Protein AF-Q89MU9-F1 (afdb_monomer)

Mean predicted aligned error: 16.46 Å

pLDDT: mean 75.19, std 26.92, range [30.62, 98.62]

Nearest PDB structures (foldseek):
  4whn-assembly2_D  TM=8.272E-01  e=1.086E-07  Actinobacillus pleuropneumoniae

InterPro domains:
  IPR003996 RTX toxin-activating protein C, bacteria [PF02794] (71-169)

Sequence (172 aa):
MPARGGKRMTKTGAAMRVEEPALNAAGQASKGLGGASAGGPHANGAQAANQSDASAAGTQAAPPPKTVSQVLGEITWLMTQSPRHKAIPLGDLEWLVMLAILLQQFRIFYKGEQPVGVAFWALADEIVAKRIDAGDVRLSPAEWKSGTSRRIIDVVAPFGGEAEMRGQVSAG

Radius of gyration: 29.87 Å; Cα contacts (8 Å, |Δi|>4): 152; chains: 1; bounding box: 35×122×62 Å

Foldseek 3Di:
DDDDDDDDDDDDDDDDDDDDDDDDDDDDDDDDDDDDDDDDDDDDDDDDDDDDDDDPPPPPDDPDDDDPVRQLVLQLVLQCLAPVRVPDDPVVSCQQSVLQVVVVQKDFDDDVPRTQKMWGWAQADPVLQVCVVVVNLDDDSCRSDVHHDIGTSDMRGSPDPRVVVVVVSNPD

Secondary structure (DSSP, 8-state):
------------------PPPP--------------------------------------PPPPPPPHHHHHHHHHHHHHH-TTTTT--HHHHHHHHHHHHHTT-EEEEEETTEEEEEEEEEEE-HHHHHHHHTT-----TTGGGSSSEEEEEEEE-TTS-HHHHHHHHHT-

Solvent-accessible surface area (backbone atoms only — not comparable to full-atom values): 11588 Å² total; per-residue (Å²): 140,84,90,84,90,82,81,89,80,90,80,90,83,82,86,82,86,80,81,81,80,86,86,78,88,88,76,88,87,92,81,88,86,87,86,84,90,83,84,86,87,85,87,84,84,88,87,83,84,89,84,92,86,81,84,84,77,72,75,78,70,77,78,79,81,80,48,70,68,55,54,52,48,55,50,51,51,48,31,62,61,17,88,90,45,50,78,59,53,68,69,60,47,47,58,55,51,51,52,24,59,77,68,64,29,55,49,78,40,63,62,82,91,44,77,48,30,39,39,33,45,28,25,12,32,75,70,55,38,54,37,40,78,74,66,56,63,89,67,54,83,62,52,38,62,54,43,78,47,77,40,78,63,50,73,50,34,58,80,54,62,51,70,59,55,51,52,64,63,74,72,112

Organism: Bradyrhizobium diazoefficiens (strain JCM 10833 / BCRC 13528 / IAM 13628 / NBRC 14792 / USDA 110) (NCBI:txid224911)

Structure (mmCIF, N/CA/C/O backbone):
data_AF-Q89MU9-F1
#
_entry.id   AF-Q89MU9-F1
#
loop_
_atom_site.group_PDB
_atom_site.id
_atom_site.type_symbol
_atom_site.label_atom_id
_atom_site.label_alt_id
_atom_site.label_comp_id
_atom_site.label_asym_id
_atom_site.label_entity_id
_atom_site.label_seq_id
_atom_site.pdbx_PDB_ins_code
_atom_site.Cartn_x
_atom_site.Cartn_y
_atom_site.Cartn_z
_atom_site.occupancy
_atom_site.B_iso_or_equiv
_atom_site.auth_seq_id
_atom_site.auth_comp_id
_atom_site.auth_asym_id
_atom_site.auth_atom_id
_atom_site.pdbx_PDB_model_num
ATOM 1 N N . MET A 1 1 ? 2.514 -68.309 15.174 1.00 39.78 1 MET A N 1
ATOM 2 C CA . MET A 1 1 ? 3.620 -67.631 15.890 1.00 39.78 1 MET A CA 1
ATOM 3 C C . MET A 1 1 ? 3.060 -66.370 16.557 1.00 39.78 1 MET A C 1
ATOM 5 O O . MET A 1 1 ? 2.246 -65.723 15.909 1.00 39.78 1 MET A O 1
ATOM 9 N N . PRO A 1 2 ? 3.358 -66.090 17.842 1.00 50.69 2 PRO A N 1
ATOM 10 C CA . PRO A 1 2 ? 2.453 -65.364 18.745 1.00 50.69 2 PRO A CA 1
ATOM 11 C C . PRO A 1 2 ? 2.873 -63.920 19.113 1.00 50.69 2 PRO A C 1
ATOM 13 O O . PRO A 1 2 ? 4.021 -63.534 18.942 1.00 50.69 2 PRO A O 1
ATOM 16 N N . ALA A 1 3 ? 1.921 -63.224 19.754 1.00 42.44 3 ALA A N 1
ATOM 17 C CA . ALA A 1 3 ? 2.055 -62.263 20.866 1.00 42.44 3 ALA A CA 1
ATOM 18 C C . ALA A 1 3 ? 2.587 -60.825 20.653 1.00 42.44 3 ALA A C 1
ATOM 20 O O . ALA A 1 3 ? 3.756 -60.609 20.362 1.00 42.44 3 ALA A O 1
ATOM 21 N N . ARG A 1 4 ? 1.741 -59.848 21.035 1.00 45.38 4 ARG A N 1
ATOM 22 C CA . ARG A 1 4 ? 1.912 -58.797 22.085 1.00 45.38 4 ARG A CA 1
ATOM 23 C C . ARG A 1 4 ? 0.954 -57.643 21.741 1.00 45.38 4 ARG A C 1
ATOM 25 O O . ARG A 1 4 ? 0.960 -57.162 20.624 1.00 45.38 4 ARG A O 1
ATOM 32 N N . GLY A 1 5 ? 0.037 -57.189 22.592 1.00 38.97 5 GLY A N 1
ATOM 33 C CA . GLY A 1 5 ? 0.166 -56.962 24.028 1.00 38.97 5 GLY A CA 1
ATOM 34 C C . GLY A 1 5 ? 0.515 -55.490 24.260 1.00 38.97 5 GLY A C 1
ATOM 35 O O . GLY A 1 5 ? 1.690 -55.159 24.347 1.00 38.97 5 GLY A O 1
ATOM 36 N N . GLY A 1 6 ? -0.494 -54.619 24.348 1.00 42.50 6 GLY A N 1
ATOM 37 C CA . GLY A 1 6 ? -0.331 -53.191 24.639 1.00 42.50 6 GLY A CA 1
ATOM 38 C C . GLY A 1 6 ? -1.600 -52.616 25.264 1.00 42.50 6 GLY A C 1
ATOM 39 O O . GLY A 1 6 ? -2.609 -52.432 24.595 1.00 42.50 6 GLY A O 1
ATOM 40 N N . LYS A 1 7 ? -1.552 -52.424 26.582 1.00 48.53 7 LYS A N 1
ATOM 41 C CA . LYS A 1 7 ? -2.638 -52.018 27.483 1.00 48.53 7 LYS A CA 1
ATOM 42 C C . LYS A 1 7 ? -3.000 -50.534 27.316 1.00 48.53 7 LYS A C 1
ATOM 44 O O . LYS A 1 7 ? -2.138 -49.705 27.051 1.00 48.53 7 LYS A O 1
ATOM 49 N N . ARG A 1 8 ? -4.278 -50.227 27.569 1.00 42.94 8 ARG A N 1
ATOM 50 C CA . ARG A 1 8 ? -4.859 -48.887 27.770 1.00 42.94 8 ARG A CA 1
ATOM 51 C C . ARG A 1 8 ? -4.036 -48.027 28.738 1.00 42.94 8 ARG A C 1
ATOM 53 O O . ARG A 1 8 ? -3.662 -48.526 29.796 1.00 42.94 8 ARG A O 1
ATOM 60 N N . MET A 1 9 ? -3.958 -46.719 28.480 1.00 41.94 9 MET A N 1
ATOM 61 C CA . MET A 1 9 ? -3.972 -45.732 29.563 1.00 41.94 9 MET A CA 1
ATOM 62 C C . MET A 1 9 ? -4.616 -44.416 29.115 1.00 41.94 9 MET A C 1
ATOM 64 O O . MET A 1 9 ? -4.132 -43.713 28.235 1.00 41.94 9 MET A O 1
ATOM 68 N N . THR A 1 10 ? -5.753 -44.127 29.736 1.00 38.62 10 THR A N 1
ATOM 69 C CA . THR A 1 10 ? -6.446 -42.841 29.778 1.00 38.62 10 THR A CA 1
ATOM 70 C C . THR A 1 10 ? -5.625 -41.830 30.574 1.00 38.62 10 THR A C 1
ATOM 72 O O . THR A 1 10 ? -5.178 -42.157 31.675 1.00 38.62 10 THR A O 1
ATOM 75 N N . LYS A 1 11 ? -5.505 -40.587 30.098 1.00 41.50 11 LYS A N 1
ATOM 76 C CA . LYS A 1 11 ? -5.172 -39.453 30.968 1.00 41.50 11 LYS A CA 1
ATOM 77 C C . LYS A 1 11 ? -5.922 -38.190 30.546 1.00 41.50 11 LYS A C 1
ATOM 79 O O . LYS A 1 11 ? -5.572 -37.520 29.586 1.00 41.50 11 LYS A O 1
ATOM 84 N N . THR A 1 12 ? -6.996 -37.956 31.291 1.00 37.47 12 THR A N 1
ATOM 85 C CA . THR A 1 12 ? -7.495 -36.689 31.834 1.00 37.47 12 THR A CA 1
ATOM 86 C C . THR A 1 12 ? -6.674 -35.432 31.528 1.00 37.47 12 THR A C 1
ATOM 88 O O . THR A 1 12 ? -5.498 -35.354 31.875 1.00 37.47 12 THR A O 1
ATOM 91 N N . GLY A 1 13 ? -7.364 -34.408 31.027 1.00 36.09 13 GLY A N 1
ATOM 92 C CA . GLY A 1 13 ? -6.924 -33.014 31.027 1.00 36.09 13 GLY A CA 1
ATOM 93 C C . GLY A 1 13 ? -8.113 -32.095 30.755 1.00 36.09 13 GLY A C 1
ATOM 94 O O . GLY A 1 13 ? -8.359 -31.717 29.616 1.00 36.09 13 GLY A O 1
ATOM 95 N N . ALA A 1 14 ? -8.897 -31.816 31.795 1.00 36.94 14 ALA A N 1
ATOM 96 C CA . ALA A 1 14 ? -9.995 -30.861 31.764 1.00 36.94 14 ALA A CA 1
ATOM 97 C C . ALA A 1 14 ? -9.476 -29.417 31.897 1.00 36.94 14 ALA A C 1
ATOM 99 O O . ALA A 1 14 ? -8.585 -29.161 32.697 1.00 36.94 14 ALA A O 1
ATOM 100 N N . ALA A 1 15 ? -10.115 -28.528 31.129 1.00 38.09 15 ALA A N 1
ATOM 101 C CA . ALA A 1 15 ? -10.407 -27.112 31.373 1.00 38.09 15 ALA A CA 1
ATOM 102 C C . ALA A 1 15 ? -9.287 -26.152 31.825 1.00 38.09 15 ALA A C 1
ATOM 104 O O . ALA A 1 15 ? -8.855 -26.186 32.968 1.00 38.09 15 ALA A O 1
ATOM 105 N N . MET A 1 16 ? -9.032 -25.123 31.004 1.00 35.41 16 MET A N 1
ATOM 106 C CA . MET A 1 16 ? -9.120 -23.739 31.490 1.00 35.41 16 MET A CA 1
ATOM 107 C C . MET A 1 16 ? -9.400 -22.783 30.320 1.00 35.41 16 MET A C 1
ATOM 109 O O . MET A 1 16 ? -8.529 -22.473 29.512 1.00 35.41 16 MET A O 1
ATOM 113 N N . ARG A 1 17 ? -10.663 -22.360 30.207 1.00 40.97 17 ARG A N 1
ATOM 114 C CA . ARG A 1 17 ? -11.094 -21.213 29.403 1.00 40.97 17 ARG A CA 1
ATOM 115 C C . ARG A 1 17 ? -10.589 -19.971 30.137 1.00 40.97 17 ARG A C 1
ATOM 117 O O . ARG A 1 17 ? -11.057 -19.700 31.237 1.00 40.97 17 ARG A O 1
ATOM 124 N N . VAL A 1 18 ? -9.615 -19.273 29.563 1.00 39.44 18 VAL A N 1
ATOM 125 C CA . VAL A 1 18 ? -9.195 -17.953 30.042 1.00 39.44 18 VAL A CA 1
ATOM 126 C C . VAL A 1 18 ? -10.082 -16.938 29.333 1.00 39.44 18 VAL A C 1
ATOM 128 O O . VAL A 1 18 ? -9.968 -16.749 28.126 1.00 39.44 18 VAL A O 1
ATOM 131 N N . GLU A 1 19 ? -11.036 -16.373 30.070 1.00 38.75 19 GLU A N 1
ATOM 132 C CA . GLU A 1 19 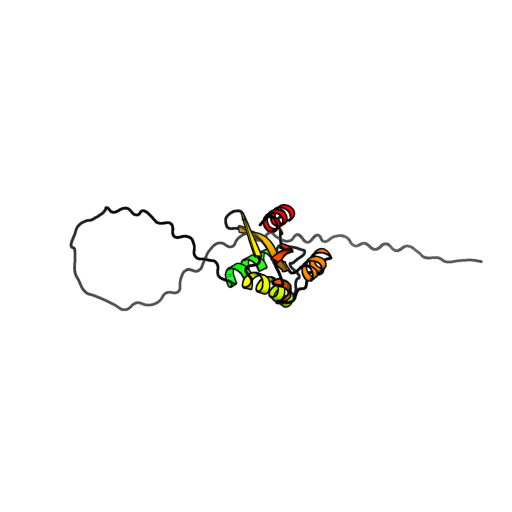? -11.737 -15.160 29.658 1.00 38.75 19 GLU A CA 1
ATOM 133 C C . GLU A 1 19 ? -10.776 -13.972 29.778 1.00 38.75 19 GLU A C 1
ATOM 135 O O . GLU A 1 19 ? -10.191 -13.743 30.837 1.00 38.75 19 GLU A O 1
ATOM 140 N N . GLU A 1 20 ? -10.606 -13.223 28.689 1.00 40.41 20 GLU A N 1
ATOM 141 C CA . GLU A 1 20 ? -9.929 -11.926 28.690 1.00 40.41 20 GLU A CA 1
ATOM 142 C C . GLU A 1 20 ? -10.931 -10.835 29.116 1.00 40.41 20 GLU A C 1
ATOM 144 O O . GLU A 1 20 ? -12.012 -10.740 28.525 1.00 40.41 20 GLU A O 1
ATOM 149 N N . PRO A 1 21 ? -10.619 -10.011 30.133 1.00 40.28 21 PRO A N 1
ATOM 150 C CA . PRO A 1 21 ? -11.518 -8.963 30.587 1.00 40.28 21 PRO A CA 1
ATOM 151 C C . PRO A 1 21 ? -11.514 -7.777 29.615 1.00 40.28 21 PRO A C 1
ATOM 153 O O . PRO A 1 21 ? -10.468 -7.255 29.230 1.00 40.28 21 PRO A O 1
ATOM 156 N N . ALA A 1 22 ? -12.717 -7.327 29.258 1.00 39.72 22 ALA A N 1
ATOM 157 C CA . ALA A 1 22 ? -12.955 -6.125 28.474 1.00 39.72 22 ALA A CA 1
ATOM 158 C C . ALA A 1 22 ? -12.342 -4.886 29.153 1.00 39.72 22 ALA A C 1
ATOM 160 O O . ALA A 1 22 ? -12.741 -4.507 30.255 1.00 39.72 22 ALA A O 1
ATOM 161 N N . LEU A 1 23 ? -11.407 -4.224 28.471 1.00 41.41 23 LEU A N 1
ATOM 162 C CA . LEU A 1 23 ? -10.876 -2.922 28.872 1.00 41.41 23 LEU A CA 1
ATOM 163 C C . LEU A 1 23 ? -11.702 -1.819 28.210 1.00 41.41 23 LEU A C 1
ATOM 165 O O . LEU A 1 23 ? -11.496 -1.451 27.056 1.00 41.41 23 LEU A O 1
ATOM 169 N N . ASN A 1 24 ? -12.665 -1.317 28.976 1.00 47.75 24 ASN A N 1
ATOM 170 C CA . ASN A 1 24 ? -13.346 -0.056 28.731 1.00 47.75 24 ASN A CA 1
ATOM 171 C C . ASN A 1 24 ? -12.681 1.036 29.594 1.00 47.75 24 ASN A C 1
ATOM 173 O O . ASN A 1 24 ? -12.198 0.738 30.684 1.00 47.75 24 ASN A O 1
ATOM 177 N N . ALA A 1 25 ? -12.754 2.285 29.129 1.00 38.78 25 ALA A N 1
ATOM 178 C CA . ALA A 1 25 ? -12.314 3.537 29.765 1.00 38.78 25 ALA A CA 1
ATOM 179 C C . ALA A 1 25 ? -10.868 4.016 29.507 1.00 38.78 25 ALA A C 1
ATOM 181 O O . ALA A 1 25 ? -9.905 3.589 30.135 1.00 38.78 25 ALA A O 1
ATOM 182 N N . ALA A 1 26 ? -10.767 5.068 28.690 1.00 38.78 26 ALA A N 1
ATOM 183 C CA . ALA A 1 26 ? -9.784 6.132 28.871 1.00 38.78 26 ALA A CA 1
ATOM 184 C C . ALA A 1 26 ? -10.513 7.481 28.764 1.00 38.78 26 ALA A C 1
ATOM 186 O O . ALA A 1 26 ? -10.610 8.092 27.702 1.00 38.78 26 ALA A O 1
ATOM 187 N N . GLY A 1 27 ? -11.097 7.904 29.887 1.00 36.41 27 GLY A N 1
ATOM 188 C CA . GLY A 1 27 ? -11.490 9.286 30.123 1.00 36.41 27 GLY A CA 1
ATOM 189 C C . GLY A 1 27 ? -10.320 10.062 30.730 1.00 36.41 27 GLY A C 1
ATOM 190 O O . GLY A 1 27 ? -9.673 9.572 31.644 1.00 36.41 27 GLY A O 1
ATOM 191 N N . GLN A 1 28 ? -10.087 11.256 30.182 1.00 37.03 28 GLN A N 1
ATOM 192 C CA . GLN A 1 28 ? -9.653 12.497 30.840 1.00 37.03 28 GLN A CA 1
ATOM 193 C C . GLN A 1 28 ? -8.588 12.415 31.954 1.00 37.03 28 GLN A C 1
ATOM 195 O O . GLN A 1 28 ? -8.881 11.974 33.059 1.00 37.03 28 GLN A O 1
ATOM 200 N N . ALA A 1 29 ? -7.425 13.039 31.723 1.00 34.03 29 ALA A N 1
ATOM 201 C CA . ALA A 1 29 ? -6.946 14.190 32.509 1.00 34.03 29 ALA A CA 1
ATOM 202 C C . ALA A 1 29 ? -5.468 14.510 32.220 1.00 34.03 29 ALA A C 1
ATOM 204 O O . ALA A 1 29 ? -4.592 13.670 32.393 1.00 34.03 29 ALA A O 1
ATOM 205 N N . SER A 1 30 ? -5.177 15.778 31.935 1.00 39.06 30 SER A N 1
ATOM 206 C CA . SER A 1 30 ? -3.972 16.430 32.457 1.00 39.06 30 SER A CA 1
ATOM 207 C C . SER A 1 30 ? -4.255 17.921 32.647 1.00 39.06 30 SER A C 1
ATOM 209 O O . SER A 1 30 ? -4.169 18.744 31.740 1.00 39.06 30 SER A O 1
ATOM 211 N N . LYS A 1 31 ? -4.660 18.261 33.874 1.00 32.66 31 LYS A N 1
ATOM 212 C CA . LYS A 1 31 ? -4.766 19.628 34.380 1.00 32.66 31 LYS A CA 1
ATOM 213 C C . LYS A 1 31 ? -3.738 19.780 35.498 1.00 32.66 31 LYS A C 1
ATOM 215 O O . LYS A 1 31 ? -3.803 19.044 36.475 1.00 32.66 31 LYS A O 1
ATOM 220 N N . GLY A 1 32 ? -2.872 20.782 35.368 1.00 31.27 32 GLY A N 1
ATOM 221 C CA . GLY A 1 32 ? -2.247 21.463 36.501 1.00 31.27 32 GLY A CA 1
ATOM 222 C C . GLY A 1 32 ? -0.791 21.110 36.794 1.00 31.27 32 GLY A C 1
ATOM 223 O O . GLY A 1 32 ? -0.504 20.104 37.428 1.00 31.27 32 GLY A O 1
ATOM 224 N N . LEU A 1 33 ? 0.099 22.048 36.472 1.00 38.78 33 LEU A N 1
ATOM 225 C CA . LEU A 1 33 ? 1.234 22.403 37.323 1.00 38.78 33 LEU A CA 1
ATOM 226 C C . LEU A 1 33 ? 1.211 23.929 37.466 1.00 38.78 33 LEU A C 1
ATOM 228 O O . LEU A 1 33 ? 1.207 24.648 36.469 1.00 38.78 33 LEU A O 1
ATOM 232 N N . GLY A 1 34 ? 1.079 24.399 38.704 1.00 31.70 34 GLY A N 1
ATOM 233 C CA . GLY A 1 34 ? 1.030 25.813 39.066 1.00 31.70 34 GLY A CA 1
ATOM 234 C C . GLY A 1 34 ? 2.288 26.279 39.801 1.00 31.70 34 GLY A C 1
ATOM 235 O O . GLY A 1 34 ? 3.103 25.467 40.232 1.00 31.70 34 GLY A O 1
ATOM 236 N N . GLY A 1 35 ? 2.370 27.601 39.977 1.00 31.36 35 GLY A N 1
ATOM 237 C CA . GLY A 1 35 ? 3.358 28.339 40.778 1.00 31.36 35 GLY A CA 1
ATOM 238 C C . GLY A 1 35 ? 4.114 29.364 39.918 1.00 31.36 35 GLY A C 1
ATOM 239 O O . GLY A 1 35 ? 4.598 29.007 38.857 1.00 31.36 35 GLY A O 1
ATOM 240 N N . ALA A 1 36 ? 4.267 30.643 40.261 1.00 33.97 36 ALA A N 1
ATOM 241 C CA . ALA A 1 36 ? 3.974 31.369 41.490 1.00 33.97 36 ALA A CA 1
ATOM 242 C C . ALA A 1 36 ? 3.837 32.881 41.199 1.00 33.97 36 ALA A C 1
ATOM 244 O O . ALA A 1 36 ? 4.289 33.382 40.171 1.00 33.97 36 ALA A O 1
ATOM 245 N N . SER A 1 37 ? 3.199 33.579 42.136 1.00 34.09 37 SER A N 1
ATOM 246 C CA . SER A 1 37 ? 2.865 35.005 42.140 1.00 34.09 37 SER A CA 1
ATOM 247 C C . SER A 1 37 ? 4.062 35.951 42.331 1.00 34.09 37 SER A C 1
ATOM 249 O O . SER A 1 37 ? 4.971 35.652 43.102 1.00 34.09 37 SER A O 1
ATOM 251 N N . ALA A 1 38 ? 3.967 37.158 41.762 1.00 34.72 38 ALA A N 1
ATOM 252 C CA . ALA A 1 38 ? 4.623 38.378 42.249 1.00 34.72 38 ALA A CA 1
ATOM 253 C C . ALA A 1 38 ? 3.709 39.599 41.989 1.00 34.72 38 ALA A C 1
ATOM 255 O O . ALA A 1 38 ? 2.980 39.625 41.000 1.00 34.72 38 ALA A O 1
ATOM 256 N N . GLY A 1 39 ? 3.683 40.541 42.940 1.00 30.64 39 GLY A N 1
ATOM 257 C CA . GLY A 1 39 ? 2.644 41.563 43.156 1.00 30.64 39 GLY A CA 1
ATOM 258 C C . GLY A 1 39 ? 2.594 42.765 42.195 1.00 30.64 39 GLY A C 1
ATOM 259 O O . GLY A 1 39 ? 3.527 43.011 41.440 1.00 30.64 39 GLY A O 1
ATOM 260 N N . GLY A 1 40 ? 1.458 43.486 42.258 1.00 30.62 40 GLY A N 1
ATOM 261 C CA . GLY A 1 40 ? 1.051 44.639 41.420 1.00 30.62 40 GLY A CA 1
ATOM 262 C C . GLY A 1 40 ? 1.625 45.996 41.862 1.00 30.62 40 GLY A C 1
ATOM 263 O O . GLY A 1 40 ? 2.772 46.014 42.300 1.00 30.62 40 GLY A O 1
ATOM 264 N N . PRO A 1 41 ? 0.870 47.125 41.853 1.00 47.72 41 PRO A N 1
ATOM 265 C CA . PRO A 1 41 ? -0.441 47.448 41.250 1.00 47.72 41 PRO A CA 1
ATOM 266 C C . PRO A 1 41 ? -0.332 48.602 40.217 1.00 47.72 41 PRO A C 1
ATOM 268 O O . PRO A 1 41 ? 0.744 49.147 40.078 1.00 47.72 41 PRO A O 1
ATOM 271 N N . HIS A 1 42 ? -1.409 49.004 39.521 1.00 38.59 42 HIS A N 1
ATOM 272 C CA . HIS A 1 42 ? -1.771 50.417 39.243 1.00 38.59 42 HIS A CA 1
ATOM 273 C C . HIS A 1 42 ? -3.143 50.514 38.532 1.00 38.59 42 HIS A C 1
ATOM 275 O O . HIS A 1 42 ? -3.526 49.645 37.755 1.00 38.59 42 HIS A O 1
ATOM 281 N N . ALA A 1 43 ? -3.874 51.576 38.891 1.00 35.53 43 ALA A N 1
ATOM 282 C CA . ALA A 1 43 ? -5.218 52.013 38.487 1.00 35.53 43 ALA A CA 1
ATOM 283 C C . ALA A 1 43 ? -5.421 52.103 36.950 1.00 35.53 43 ALA A C 1
ATOM 285 O O . ALA A 1 43 ? -4.449 52.192 36.214 1.00 35.53 43 ALA A O 1
ATOM 286 N N . ASN A 1 44 ? -6.625 52.129 36.365 1.00 36.56 44 ASN A N 1
ATOM 287 C CA . ASN A 1 44 ? -7.721 53.066 36.627 1.00 36.56 44 ASN A CA 1
ATOM 288 C C . ASN A 1 44 ? -9.014 52.623 35.898 1.00 36.56 44 ASN A C 1
ATOM 290 O O . ASN A 1 44 ? -8.960 51.842 34.950 1.00 36.56 44 ASN A O 1
ATOM 294 N N . GLY A 1 45 ? -10.167 53.119 36.352 1.00 33.62 45 GLY A N 1
ATOM 295 C CA . GLY A 1 45 ? -11.498 52.695 35.908 1.00 33.62 45 GLY A CA 1
ATOM 296 C C . GLY A 1 45 ? -11.995 53.236 34.557 1.00 33.62 45 GLY A C 1
ATOM 297 O O . GLY A 1 45 ? -11.586 54.292 34.094 1.00 33.62 45 GLY A O 1
ATOM 298 N N . ALA A 1 46 ? -12.936 52.464 34.003 1.00 35.19 46 ALA A N 1
ATOM 299 C CA . ALA A 1 46 ? -14.081 52.815 33.155 1.00 35.19 46 ALA A CA 1
ATOM 300 C C . ALA A 1 46 ? -13.915 53.858 32.030 1.00 35.19 46 ALA A C 1
ATOM 302 O O . ALA A 1 46 ? -13.982 55.059 32.266 1.00 35.19 46 ALA A O 1
ATOM 303 N N . GLN A 1 47 ? -13.970 53.375 30.782 1.00 34.81 47 GLN A N 1
ATOM 304 C CA . GLN A 1 47 ? -14.632 54.079 29.680 1.00 34.81 47 GLN A CA 1
ATOM 305 C C . GLN A 1 47 ? -15.429 53.092 28.819 1.00 34.81 47 GLN A C 1
ATOM 307 O O . GLN A 1 47 ? -15.019 51.959 28.578 1.00 34.81 47 GLN A O 1
ATOM 312 N N . ALA A 1 48 ? -16.626 53.537 28.454 1.00 33.00 48 ALA A N 1
ATOM 313 C CA . ALA A 1 48 ? -17.732 52.758 27.934 1.00 33.00 48 ALA A CA 1
ATOM 314 C C . ALA A 1 48 ? -17.794 52.719 26.397 1.00 33.00 48 ALA A C 1
ATOM 316 O O . ALA A 1 48 ? -17.230 53.571 25.717 1.00 33.00 48 ALA A O 1
ATOM 317 N N . ALA A 1 49 ? -18.647 51.802 25.931 1.00 33.56 49 ALA A N 1
ATOM 318 C CA . ALA A 1 49 ? -19.474 51.871 24.724 1.00 33.56 49 ALA A CA 1
ATOM 319 C C . ALA A 1 49 ? -18.904 51.369 23.377 1.00 33.56 49 ALA A C 1
ATOM 321 O O . ALA A 1 49 ? -18.166 52.045 22.674 1.00 33.56 49 ALA A O 1
ATOM 322 N N . ASN A 1 50 ? -19.496 50.232 22.990 1.00 36.75 50 ASN A N 1
ATOM 323 C CA . ASN A 1 50 ? -20.186 49.986 21.721 1.00 36.75 50 ASN A CA 1
ATOM 324 C C . ASN A 1 50 ? -19.354 49.632 20.476 1.00 36.75 50 ASN A C 1
ATOM 326 O O . ASN A 1 50 ? -18.688 50.479 19.886 1.00 36.75 50 ASN A O 1
ATOM 330 N N . GLN A 1 51 ? -19.522 48.385 20.020 1.00 37.94 51 GLN A N 1
ATOM 331 C CA . GLN A 1 51 ? -20.039 48.057 18.683 1.00 37.94 51 GLN A CA 1
ATOM 332 C C . GLN A 1 51 ? -20.145 46.533 18.533 1.00 37.94 51 GLN A C 1
ATOM 334 O O . GLN A 1 51 ? -19.163 45.835 18.293 1.00 37.94 51 GLN A O 1
ATOM 339 N N . SER A 1 52 ? -21.363 46.020 18.680 1.00 47.88 52 SER A N 1
ATOM 340 C CA . SER A 1 52 ? -21.800 44.785 18.035 1.00 47.88 52 SER A CA 1
ATOM 341 C C . SER A 1 52 ? -22.420 45.170 16.695 1.00 47.88 52 SER A C 1
ATOM 343 O O . SER A 1 52 ? -23.438 45.854 16.699 1.00 47.88 52 SER A O 1
ATOM 345 N N . ASP A 1 53 ? -21.751 44.818 15.595 1.00 42.28 53 ASP A N 1
ATOM 346 C CA . ASP A 1 53 ? -22.349 44.256 14.371 1.00 42.28 53 ASP A CA 1
ATOM 347 C C . ASP A 1 53 ? -21.346 44.302 13.211 1.00 42.28 53 ASP A C 1
ATOM 349 O O . ASP A 1 53 ? -21.138 45.334 12.580 1.00 42.28 53 ASP A O 1
ATOM 353 N N . ALA A 1 54 ? -20.744 43.149 12.907 1.00 38.34 54 ALA A N 1
ATOM 354 C CA . ALA A 1 54 ? -20.275 42.816 11.564 1.00 38.34 54 ALA A CA 1
ATOM 355 C C . ALA A 1 54 ? -20.044 41.299 11.457 1.00 38.34 54 ALA A C 1
ATOM 357 O O . ALA A 1 54 ? -19.035 40.769 11.911 1.00 38.34 54 ALA A O 1
ATOM 358 N N . SER A 1 55 ? -21.032 40.617 10.875 1.00 46.91 55 SER A N 1
ATOM 359 C CA . SER A 1 55 ? -20.953 39.358 10.127 1.00 46.91 55 SER A CA 1
ATOM 360 C C . SER A 1 55 ? -19.703 38.495 10.329 1.00 46.91 55 SER A C 1
ATOM 362 O O . SER A 1 55 ? -18.769 38.530 9.528 1.00 46.91 55 SER A O 1
ATOM 364 N N . ALA A 1 56 ? -19.751 37.592 11.310 1.00 43.84 56 ALA A N 1
ATOM 365 C CA . ALA A 1 56 ? -18.920 36.394 11.289 1.00 43.84 56 ALA A CA 1
ATOM 366 C C . ALA A 1 56 ? -19.497 35.402 10.262 1.00 43.84 56 ALA A C 1
ATOM 368 O O . ALA A 1 56 ? -20.054 34.362 10.609 1.00 43.84 56 ALA A O 1
ATOM 369 N N . ALA A 1 57 ? -19.372 35.731 8.975 1.00 44.31 57 ALA A N 1
ATOM 370 C CA . ALA A 1 57 ? -19.353 34.713 7.937 1.00 44.31 57 ALA A CA 1
ATOM 371 C C . ALA A 1 57 ? -18.053 33.933 8.147 1.00 44.31 57 ALA A C 1
ATOM 373 O O . ALA A 1 57 ? -16.994 34.293 7.636 1.00 44.31 57 ALA A O 1
ATOM 374 N N . GLY A 1 58 ? -18.116 32.924 9.015 1.00 46.50 58 GLY A N 1
ATOM 375 C CA . GLY A 1 58 ? -17.020 32.003 9.233 1.00 46.50 58 GLY A CA 1
ATOM 376 C C . GLY A 1 58 ? -16.759 31.272 7.928 1.00 46.50 58 GLY A C 1
ATOM 377 O O . GLY A 1 58 ? -17.430 30.289 7.625 1.00 46.50 58 GLY A O 1
ATOM 378 N N . THR A 1 59 ? -15.791 31.751 7.151 1.00 53.38 59 THR A N 1
ATOM 379 C CA . THR A 1 59 ? -15.102 30.925 6.168 1.00 53.38 59 THR A CA 1
ATOM 380 C C . THR A 1 59 ? -14.567 29.735 6.950 1.00 53.38 59 THR A C 1
ATOM 382 O O . THR A 1 59 ? -13.577 29.862 7.671 1.00 53.38 59 THR A O 1
ATOM 385 N N . GLN A 1 60 ? -15.270 28.603 6.889 1.00 56.66 60 GLN A N 1
ATOM 386 C CA . GLN A 1 60 ? -14.759 27.334 7.385 1.00 56.66 60 GLN A CA 1
ATOM 387 C C . GLN A 1 60 ? -13.491 27.053 6.588 1.00 56.66 60 GLN A C 1
ATOM 389 O O . GLN A 1 60 ? -13.535 26.619 5.439 1.00 56.66 60 GLN A O 1
ATOM 394 N N . ALA A 1 61 ? -12.355 27.410 7.183 1.00 64.56 61 ALA A N 1
ATOM 395 C CA . ALA A 1 61 ? -11.053 27.074 6.661 1.00 64.56 61 ALA A CA 1
ATOM 396 C C . ALA A 1 61 ? -11.006 25.551 6.539 1.00 64.56 61 ALA A C 1
ATOM 398 O O . ALA A 1 61 ? -11.309 24.839 7.502 1.00 64.56 61 ALA A O 1
ATOM 399 N N . ALA A 1 62 ? -10.676 25.059 5.345 1.00 70.88 62 ALA A N 1
ATOM 400 C CA . ALA A 1 62 ? -10.446 23.639 5.149 1.00 70.88 62 ALA A CA 1
ATOM 401 C C . ALA A 1 62 ? -9.411 23.164 6.187 1.00 70.88 62 ALA A C 1
ATOM 403 O O . ALA A 1 62 ? -8.431 23.881 6.429 1.00 70.88 62 ALA A O 1
ATOM 404 N N . PRO A 1 63 ? -9.623 22.003 6.830 1.00 71.56 63 PRO A N 1
ATOM 405 C CA . PRO A 1 63 ? -8.671 21.491 7.801 1.00 71.56 63 PRO A CA 1
ATOM 406 C C . PRO A 1 63 ? -7.281 21.355 7.157 1.00 71.56 63 PRO A C 1
ATOM 408 O O . PRO A 1 63 ? -7.182 21.068 5.958 1.00 71.56 63 PRO A O 1
ATOM 411 N N . PRO A 1 64 ? -6.202 21.586 7.925 1.00 79.12 64 PRO A N 1
ATOM 412 C CA . PRO A 1 64 ? -4.847 21.527 7.398 1.00 79.12 64 PRO A CA 1
ATOM 413 C C . PRO A 1 64 ? -4.544 20.138 6.810 1.00 79.12 64 PRO A C 1
ATOM 415 O O . PRO A 1 64 ? -5.062 19.131 7.307 1.00 79.12 64 PRO A O 1
ATOM 418 N N . PRO A 1 65 ? -3.699 20.055 5.765 1.00 87.25 65 PRO A N 1
ATOM 419 C CA . PRO A 1 65 ? -3.313 18.778 5.182 1.00 87.25 65 PRO A CA 1
ATOM 420 C C . PRO A 1 65 ? -2.605 17.905 6.222 1.00 87.25 65 PRO A C 1
ATOM 422 O O . PRO A 1 65 ? -1.838 18.395 7.056 1.00 87.25 65 PRO A O 1
ATOM 425 N N . LYS A 1 66 ? -2.852 16.594 6.161 1.00 92.25 66 LYS A N 1
ATOM 426 C CA . LYS A 1 66 ? -2.234 15.632 7.078 1.00 92.25 66 LYS A CA 1
ATOM 427 C C . LYS A 1 66 ? -0.723 15.599 6.882 1.00 92.25 66 LYS A C 1
ATOM 429 O O . LYS A 1 66 ? -0.226 15.608 5.757 1.00 92.25 66 LYS A O 1
ATOM 434 N N . THR A 1 67 ? 0.008 15.508 7.988 1.00 95.31 67 THR A N 1
ATOM 435 C CA . THR A 1 67 ? 1.459 15.295 7.950 1.00 95.31 67 THR A CA 1
ATOM 436 C C . THR A 1 67 ? 1.783 13.850 7.568 1.00 95.31 67 THR A C 1
ATOM 438 O O . THR A 1 67 ? 0.963 12.948 7.748 1.00 95.31 67 THR A O 1
ATOM 441 N N . VAL A 1 68 ? 3.013 13.603 7.107 1.00 94.75 68 VAL A N 1
ATOM 442 C CA . VAL A 1 68 ? 3.514 12.238 6.855 1.00 94.75 68 VAL A CA 1
ATOM 443 C C . VAL A 1 68 ? 3.386 11.365 8.106 1.00 94.75 68 VAL A C 1
ATOM 445 O O . VAL A 1 68 ? 2.919 10.235 8.010 1.00 94.75 68 VAL A O 1
ATOM 448 N N . SER A 1 69 ? 3.721 11.900 9.285 1.00 95.56 69 SER A N 1
ATOM 449 C CA . SER A 1 69 ? 3.607 11.177 10.557 1.00 95.56 69 SER A CA 1
ATOM 450 C C . SER A 1 69 ? 2.165 10.781 10.875 1.00 95.56 69 SER A C 1
ATOM 452 O O . SER A 1 69 ? 1.929 9.676 11.358 1.00 95.56 69 SER A O 1
ATOM 454 N N . GLN A 1 70 ? 1.195 11.652 10.577 1.00 96.69 70 GLN A N 1
ATOM 455 C CA . GLN A 1 70 ? -0.221 11.342 10.762 1.00 96.69 70 GLN A CA 1
ATOM 456 C C . GLN A 1 70 ? -0.678 10.234 9.807 1.00 96.69 70 GLN A C 1
ATOM 458 O O . GLN A 1 70 ? -1.294 9.267 10.246 1.00 96.69 70 GLN A O 1
ATOM 463 N N . VAL A 1 71 ? -0.336 10.337 8.521 1.00 97.44 71 VAL A N 1
ATOM 464 C CA . VAL A 1 71 ? -0.678 9.322 7.512 1.00 97.44 71 VAL A CA 1
ATOM 465 C C . VAL A 1 71 ? -0.057 7.966 7.862 1.00 97.44 71 VAL A C 1
ATOM 467 O O . VAL A 1 71 ? -0.754 6.953 7.869 1.00 97.44 71 VAL A O 1
ATOM 470 N N . LEU A 1 72 ? 1.232 7.943 8.211 1.00 97.38 72 LEU A N 1
ATOM 471 C CA . LEU A 1 72 ? 1.935 6.731 8.629 1.00 97.38 72 LEU A CA 1
ATOM 472 C C . LEU A 1 72 ? 1.299 6.113 9.881 1.00 97.38 72 LEU A C 1
ATOM 474 O O . LEU A 1 72 ? 1.126 4.897 9.937 1.00 97.38 72 LEU A O 1
ATOM 478 N N . GLY A 1 73 ? 0.926 6.936 10.865 1.00 97.00 73 GLY A N 1
ATOM 479 C CA . GLY A 1 73 ? 0.249 6.489 12.081 1.00 97.00 73 GLY A CA 1
ATOM 480 C C . GLY A 1 73 ? -1.111 5.847 11.799 1.00 97.00 73 GLY A C 1
ATOM 481 O O . GLY A 1 73 ? -1.386 4.761 12.304 1.00 97.00 73 GLY A O 1
ATOM 482 N N . GLU A 1 74 ? -1.933 6.465 10.948 1.00 98.19 74 GLU A N 1
ATOM 483 C CA . GLU A 1 74 ? -3.240 5.922 10.551 1.00 98.19 74 GLU A CA 1
ATOM 484 C C . GLU A 1 74 ? -3.109 4.583 9.810 1.00 98.19 74 GLU A C 1
ATOM 486 O O . GLU A 1 74 ? -3.828 3.629 10.113 1.00 98.19 74 GLU A O 1
ATOM 491 N N . ILE A 1 75 ? -2.154 4.481 8.881 1.00 98.19 75 ILE A N 1
ATOM 492 C CA . ILE A 1 75 ? -1.866 3.241 8.150 1.00 98.19 75 ILE A CA 1
ATOM 493 C C . ILE A 1 75 ? -1.366 2.154 9.099 1.00 98.19 75 ILE A C 1
ATOM 495 O O . ILE A 1 75 ? -1.876 1.035 9.080 1.00 98.19 75 ILE A O 1
ATOM 499 N N . THR A 1 76 ? -0.399 2.481 9.956 1.00 97.75 76 THR A N 1
ATOM 500 C CA . THR A 1 76 ? 0.161 1.533 10.926 1.00 97.75 76 THR A CA 1
ATOM 501 C C . THR A 1 76 ? -0.939 1.016 11.845 1.00 97.75 76 THR A C 1
ATOM 503 O O . THR A 1 76 ? -1.053 -0.191 12.049 1.00 97.75 76 THR A O 1
ATOM 506 N N . TRP A 1 77 ? -1.808 1.905 12.333 1.00 97.81 77 TRP A N 1
ATOM 507 C CA . TRP A 1 77 ? -2.965 1.520 13.129 1.00 97.81 77 TRP A CA 1
ATOM 508 C C . TRP A 1 77 ? -3.877 0.549 12.366 1.00 97.81 77 TRP A C 1
ATOM 510 O O . TRP A 1 77 ? -4.136 -0.537 12.882 1.00 97.81 77 TRP A O 1
ATOM 520 N N . LEU A 1 78 ? -4.274 0.846 11.121 1.00 98.44 78 LEU A N 1
ATOM 521 C CA . LEU A 1 78 ? -5.060 -0.079 10.286 1.00 98.44 78 LEU A CA 1
ATOM 522 C C . LEU A 1 78 ? -4.385 -1.452 10.128 1.00 98.44 78 LEU A C 1
ATOM 524 O O . LEU A 1 78 ? -5.051 -2.486 10.208 1.00 98.44 78 LEU A O 1
ATOM 528 N N . MET A 1 79 ? -3.064 -1.480 9.939 1.00 97.88 79 MET A N 1
ATOM 529 C CA . MET A 1 79 ? -2.299 -2.724 9.827 1.00 97.88 79 MET A CA 1
ATOM 530 C C . MET A 1 79 ? -2.329 -3.539 11.124 1.00 97.88 79 MET A C 1
ATOM 532 O O . MET A 1 79 ? -2.501 -4.755 11.051 1.00 97.88 79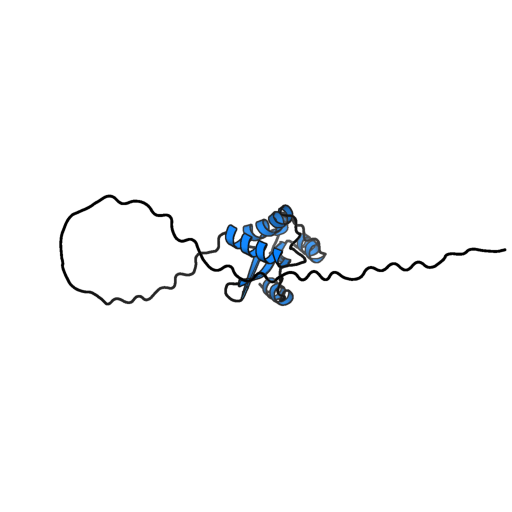 MET A O 1
ATOM 536 N N . THR A 1 80 ? -2.258 -2.899 12.301 1.00 97.31 80 THR A N 1
ATOM 537 C CA . THR A 1 80 ? -2.390 -3.604 13.595 1.00 97.31 80 THR A CA 1
ATOM 538 C C . THR A 1 80 ? -3.751 -4.278 13.779 1.00 97.31 80 THR A C 1
ATOM 540 O O . THR A 1 80 ? -3.838 -5.299 14.460 1.00 97.31 80 THR A O 1
ATOM 543 N N . GLN A 1 81 ? -4.803 -3.747 13.145 1.00 98.06 81 GLN A N 1
ATOM 544 C CA . GLN A 1 81 ? -6.151 -4.315 13.202 1.00 98.06 81 GLN A CA 1
ATOM 545 C C . GLN A 1 81 ? -6.351 -5.472 12.209 1.00 98.06 81 GLN A C 1
ATOM 547 O O . GLN A 1 81 ? -7.318 -6.221 12.324 1.00 98.06 81 GLN A O 1
ATOM 552 N N . SER A 1 82 ? -5.451 -5.654 11.235 1.00 97.12 82 SER A N 1
ATOM 553 C CA . SER A 1 82 ? -5.545 -6.728 10.242 1.00 97.12 82 SER A CA 1
ATOM 554 C C . SER A 1 82 ? -4.738 -7.957 10.675 1.00 97.12 82 SER A C 1
ATOM 556 O O . SER A 1 82 ? -3.510 -7.875 10.760 1.00 97.12 82 SER A O 1
ATOM 558 N N . PRO A 1 83 ? -5.356 -9.142 10.846 1.00 94.88 83 PRO A N 1
ATOM 559 C CA . PRO A 1 83 ? -4.626 -10.375 11.144 1.00 94.88 83 PRO A CA 1
ATOM 560 C C . PRO A 1 83 ? -3.527 -10.713 10.127 1.00 94.88 83 PRO A C 1
ATOM 562 O O . PRO A 1 83 ? -2.506 -11.275 10.513 1.00 94.88 83 PRO A O 1
ATOM 565 N N . ARG A 1 84 ? -3.720 -10.339 8.854 1.00 94.50 84 ARG A N 1
ATOM 566 C CA . ARG A 1 84 ? -2.754 -10.551 7.765 1.00 94.50 84 ARG A CA 1
ATOM 567 C C . ARG A 1 84 ? -1.541 -9.618 7.853 1.00 94.50 84 ARG A C 1
ATOM 569 O O . ARG A 1 84 ? -0.466 -9.998 7.406 1.00 94.50 84 ARG A O 1
ATOM 576 N N . HIS A 1 85 ? -1.702 -8.421 8.420 1.00 96.31 85 HIS A N 1
ATOM 577 C CA . HIS A 1 85 ? -0.676 -7.369 8.380 1.00 96.31 85 HIS A CA 1
ATOM 578 C C . HIS A 1 85 ? -0.037 -7.083 9.743 1.00 96.31 85 HIS A C 1
ATOM 580 O O . HIS A 1 85 ? 1.082 -6.586 9.788 1.00 96.31 85 HIS A O 1
ATOM 586 N N . LYS A 1 86 ? -0.687 -7.438 10.860 1.00 95.94 86 LYS A N 1
ATOM 587 C CA . LYS A 1 86 ? -0.233 -7.085 12.218 1.00 95.94 86 LYS A CA 1
ATOM 588 C C . LYS A 1 86 ? 1.145 -7.628 12.610 1.00 95.94 86 LYS A C 1
ATOM 590 O O . LYS A 1 86 ? 1.737 -7.129 13.558 1.00 95.94 86 LYS A O 1
ATOM 595 N N . ALA A 1 87 ? 1.621 -8.667 11.926 1.00 96.00 87 ALA A N 1
ATOM 596 C CA . ALA A 1 87 ? 2.903 -9.317 12.192 1.00 96.00 87 ALA A CA 1
ATOM 597 C C . ALA A 1 87 ? 3.986 -8.960 11.157 1.00 96.00 87 ALA A C 1
ATOM 599 O O . ALA A 1 87 ? 5.013 -9.635 11.095 1.00 96.00 87 ALA A O 1
ATOM 600 N N . ILE A 1 88 ? 3.762 -7.933 10.328 1.00 94.94 88 ILE A N 1
ATOM 601 C CA . ILE A 1 88 ? 4.773 -7.472 9.377 1.00 94.94 88 ILE A CA 1
ATOM 602 C C . ILE A 1 88 ? 5.999 -6.919 10.133 1.00 94.94 88 ILE A C 1
ATOM 604 O O . ILE A 1 88 ? 5.836 -6.163 11.098 1.00 94.94 88 ILE A O 1
ATOM 608 N N . PRO A 1 89 ? 7.233 -7.263 9.730 1.00 95.88 89 PRO A N 1
ATOM 609 C CA . PRO A 1 89 ? 8.425 -6.628 10.278 1.00 95.88 89 PRO A CA 1
ATOM 610 C C . PRO A 1 89 ? 8.426 -5.118 10.018 1.00 95.88 89 PRO A C 1
ATOM 612 O O . PRO A 1 89 ? 8.037 -4.672 8.940 1.00 95.88 89 PRO A O 1
ATOM 615 N N . LEU A 1 90 ? 8.929 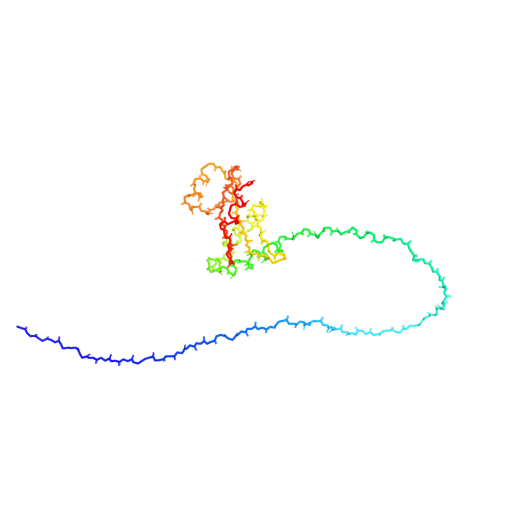-4.322 10.969 1.00 92.88 90 LEU A N 1
ATO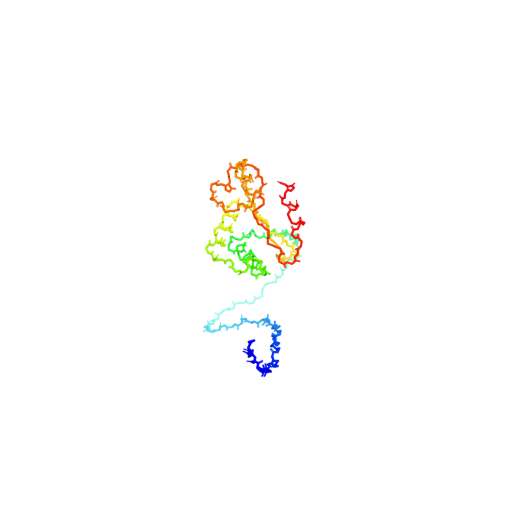M 616 C CA . LEU A 1 90 ? 8.947 -2.858 10.837 1.00 92.88 90 LEU A CA 1
ATOM 617 C C . LEU A 1 90 ? 9.701 -2.385 9.584 1.00 92.88 90 LEU A C 1
ATOM 619 O O . LEU A 1 90 ? 9.261 -1.439 8.944 1.00 92.88 90 LEU A O 1
ATOM 623 N N . GLY A 1 91 ? 10.795 -3.056 9.210 1.00 94.50 91 GLY A N 1
ATOM 624 C CA . GLY A 1 91 ? 11.533 -2.734 7.983 1.00 94.50 91 GLY A CA 1
ATOM 625 C C . GLY A 1 91 ? 10.734 -3.001 6.703 1.00 94.50 91 GLY A C 1
ATOM 626 O O . GLY A 1 91 ? 10.828 -2.235 5.753 1.00 94.50 91 GLY A O 1
ATOM 627 N N . ASP A 1 92 ? 9.897 -4.041 6.682 1.00 92.62 92 ASP A N 1
ATOM 628 C CA . ASP A 1 92 ? 9.026 -4.324 5.534 1.00 92.62 92 ASP A CA 1
ATOM 629 C C . ASP A 1 92 ? 7.835 -3.360 5.476 1.00 92.62 92 ASP A C 1
ATOM 631 O O . ASP A 1 92 ? 7.429 -2.942 4.391 1.00 92.62 92 ASP A O 1
ATOM 635 N N . LEU A 1 93 ? 7.301 -2.968 6.639 1.00 93.88 93 LEU A N 1
ATOM 636 C CA . LEU A 1 93 ? 6.297 -1.910 6.734 1.00 93.88 93 LEU A CA 1
ATOM 637 C C . LEU A 1 93 ? 6.858 -0.589 6.220 1.00 93.88 93 LEU A C 1
ATOM 639 O O . LEU A 1 93 ? 6.208 0.063 5.410 1.00 93.88 93 LEU A O 1
ATOM 643 N N . GLU A 1 94 ? 8.045 -0.195 6.682 1.00 93.06 94 GLU A N 1
ATOM 644 C CA . GLU A 1 94 ? 8.704 1.039 6.261 1.00 93.06 94 GLU A CA 1
ATOM 645 C C . GLU A 1 94 ? 8.924 1.040 4.749 1.00 93.06 94 GLU A C 1
ATOM 647 O O . GLU A 1 94 ? 8.462 1.964 4.083 1.00 93.06 94 GLU A O 1
ATOM 652 N N . TRP A 1 95 ? 9.469 -0.044 4.191 1.00 91.19 95 TRP A N 1
ATOM 653 C CA . TRP A 1 95 ? 9.647 -0.192 2.748 1.00 91.19 95 TRP A CA 1
ATOM 654 C C . TRP A 1 95 ? 8.342 -0.025 1.960 1.00 91.19 95 TRP A C 1
ATOM 656 O O . TRP A 1 95 ? 8.302 0.705 0.972 1.00 91.19 95 TRP A O 1
ATOM 666 N N . LEU A 1 96 ? 7.264 -0.692 2.382 1.00 94.50 96 LEU A N 1
ATOM 667 C CA . LEU A 1 96 ? 5.976 -0.651 1.688 1.00 94.50 96 LEU A CA 1
ATOM 668 C C . LEU A 1 96 ? 5.297 0.719 1.826 1.00 94.50 96 LEU A C 1
ATOM 670 O O . LEU A 1 96 ? 4.892 1.340 0.841 1.00 94.50 96 LEU A O 1
ATOM 674 N N . VAL A 1 97 ? 5.139 1.177 3.065 1.00 96.12 97 VAL A N 1
ATOM 675 C CA . VAL A 1 97 ? 4.296 2.323 3.408 1.00 96.12 97 VAL A CA 1
ATOM 676 C C . VAL A 1 97 ? 5.008 3.632 3.105 1.00 96.12 97 VAL A C 1
ATOM 678 O O . VAL A 1 97 ? 4.394 4.531 2.532 1.00 96.12 97 VAL A O 1
ATOM 681 N N . MET A 1 98 ? 6.297 3.754 3.438 1.00 94.56 98 MET A N 1
ATOM 682 C CA . MET A 1 98 ? 7.041 4.986 3.175 1.00 94.56 98 MET A CA 1
ATOM 683 C C . MET A 1 98 ? 7.146 5.238 1.673 1.00 94.56 98 MET A C 1
ATOM 685 O O . MET A 1 98 ? 6.910 6.357 1.222 1.00 94.56 98 MET A O 1
ATOM 689 N N . LEU A 1 99 ? 7.408 4.196 0.879 1.00 93.62 99 LEU A N 1
ATOM 690 C CA . LEU A 1 99 ? 7.474 4.316 -0.573 1.00 93.62 99 LEU A CA 1
ATOM 691 C C . LEU A 1 99 ? 6.138 4.783 -1.167 1.00 93.62 99 LEU A C 1
ATOM 693 O O . LEU A 1 99 ? 6.112 5.714 -1.972 1.00 93.62 99 LEU A O 1
ATOM 697 N N . ALA A 1 100 ? 5.022 4.200 -0.721 1.00 96.31 100 ALA A N 1
ATOM 698 C CA . ALA A 1 100 ? 3.700 4.603 -1.181 1.00 96.31 100 ALA A CA 1
ATOM 699 C C . ALA A 1 100 ? 3.344 6.043 -0.770 1.00 96.31 100 ALA A C 1
ATOM 701 O O . ALA A 1 100 ? 2.791 6.786 -1.583 1.00 96.31 100 ALA A O 1
ATOM 702 N N . ILE A 1 101 ? 3.688 6.467 0.454 1.00 96.31 101 ILE A N 1
ATOM 703 C CA . ILE A 1 101 ? 3.454 7.840 0.929 1.00 96.31 101 ILE A CA 1
ATOM 704 C C . ILE A 1 101 ? 4.290 8.845 0.131 1.00 96.31 101 ILE A C 1
ATOM 706 O O . ILE A 1 101 ? 3.748 9.841 -0.349 1.00 96.31 101 ILE A O 1
ATOM 710 N N . LEU A 1 102 ? 5.591 8.594 -0.038 1.00 94.56 102 LEU A N 1
ATOM 711 C CA . LEU A 1 102 ? 6.495 9.497 -0.757 1.00 94.56 102 LEU A CA 1
ATOM 712 C C . LEU A 1 102 ? 6.087 9.674 -2.222 1.00 94.56 102 LEU A C 1
ATOM 714 O O . LEU A 1 102 ? 6.225 10.763 -2.772 1.00 94.56 102 LEU A O 1
ATOM 718 N N . LEU A 1 103 ? 5.555 8.619 -2.839 1.00 95.56 103 LEU A N 1
ATOM 719 C CA . LEU A 1 103 ? 5.055 8.658 -4.211 1.00 95.56 103 LEU A CA 1
ATOM 720 C C . LEU A 1 103 ? 3.598 9.129 -4.311 1.00 95.56 103 LEU A C 1
ATOM 722 O O . LEU A 1 103 ? 3.096 9.280 -5.419 1.00 95.56 103 LEU A O 1
ATOM 726 N N . GLN A 1 104 ? 2.915 9.376 -3.185 1.00 96.25 104 GLN A N 1
ATOM 727 C CA . GLN A 1 104 ? 1.477 9.679 -3.138 1.00 96.25 104 GLN A CA 1
ATOM 728 C C . GLN A 1 104 ? 0.625 8.605 -3.842 1.00 96.25 104 GLN A C 1
ATOM 730 O O . GLN A 1 104 ? -0.433 8.882 -4.402 1.00 96.25 104 GLN A O 1
ATOM 735 N N . GLN A 1 105 ? 1.089 7.356 -3.810 1.00 97.38 105 GLN A N 1
ATOM 736 C CA . GLN A 1 105 ? 0.444 6.214 -4.449 1.00 97.38 105 GLN A CA 1
ATOM 737 C C . GLN A 1 105 ? -0.272 5.330 -3.422 1.00 97.38 105 GLN A C 1
ATOM 739 O O . GLN A 1 105 ? -0.058 4.117 -3.326 1.00 97.38 105 GLN A O 1
ATOM 744 N N . PHE A 1 106 ? -1.110 5.975 -2.617 1.00 97.81 106 PHE A N 1
ATOM 745 C CA . PHE A 1 106 ? -1.941 5.341 -1.606 1.00 97.81 106 PHE A CA 1
ATOM 746 C C . PHE A 1 106 ? -3.271 6.085 -1.459 1.00 97.81 106 PHE A C 1
ATOM 748 O O . PHE A 1 106 ? -3.398 7.259 -1.808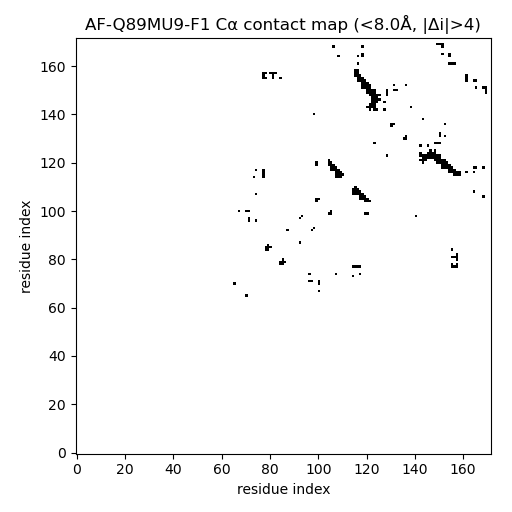 1.00 97.81 106 PHE A O 1
ATOM 755 N N . ARG A 1 107 ? -4.275 5.405 -0.909 1.00 97.81 107 ARG A N 1
ATOM 756 C CA . ARG A 1 107 ? -5.558 6.015 -0.549 1.00 97.81 107 ARG A CA 1
ATOM 757 C C . ARG A 1 107 ? -6.062 5.408 0.743 1.00 97.81 107 ARG A C 1
ATOM 759 O O . ARG A 1 107 ? -6.250 4.197 0.811 1.00 97.81 107 ARG A O 1
ATOM 766 N N . ILE A 1 108 ? -6.309 6.254 1.740 1.00 97.81 108 ILE A N 1
ATOM 767 C CA . ILE A 1 108 ? -6.997 5.859 2.970 1.00 97.81 108 ILE A CA 1
ATOM 768 C C . ILE A 1 108 ? -8.498 6.086 2.773 1.00 97.81 108 ILE A C 1
ATOM 770 O O . ILE A 1 108 ? -8.928 7.116 2.251 1.00 97.81 108 ILE A O 1
ATOM 774 N N . PHE A 1 109 ? -9.288 5.103 3.179 1.00 98.06 109 PHE A N 1
ATOM 775 C CA . PHE A 1 109 ? -10.741 5.136 3.182 1.00 98.06 109 PHE A CA 1
ATOM 776 C C . PHE A 1 109 ? -11.222 5.447 4.589 1.00 98.06 109 PHE A C 1
ATOM 778 O O . PHE A 1 109 ? -10.712 4.880 5.557 1.00 98.06 109 PHE A O 1
ATOM 785 N N . TYR A 1 110 ? -12.224 6.317 4.696 1.00 97.12 110 TYR A N 1
ATOM 786 C CA . TYR A 1 110 ? -12.760 6.761 5.976 1.00 97.12 110 TYR A CA 1
ATOM 787 C C . TYR A 1 110 ? -14.258 6.507 6.072 1.00 97.12 110 TYR A C 1
ATOM 789 O O . TYR A 1 110 ? -14.991 6.624 5.090 1.00 97.12 110 TYR A O 1
ATOM 797 N N . LYS A 1 111 ? -14.708 6.224 7.293 1.00 96.31 111 LYS A N 1
ATOM 798 C CA . LYS A 1 111 ? -16.110 6.302 7.697 1.00 96.31 111 LYS A CA 1
ATOM 799 C C . LYS A 1 111 ? -16.223 7.404 8.748 1.00 96.31 111 LYS A C 1
ATOM 801 O O . LYS A 1 111 ? -15.871 7.200 9.907 1.00 96.31 111 LYS A O 1
ATOM 806 N N . GLY A 1 112 ? -16.671 8.587 8.331 1.00 94.44 112 GLY A N 1
ATOM 807 C CA . GLY A 1 112 ? -16.517 9.797 9.143 1.00 94.44 112 GLY A CA 1
ATOM 808 C C . GLY A 1 112 ? -15.035 10.154 9.276 1.00 94.44 112 GLY A C 1
ATOM 809 O O . GLY A 1 112 ? -14.339 10.233 8.270 1.00 94.44 112 GLY A O 1
ATOM 810 N N . GLU A 1 113 ? -14.546 10.319 10.504 1.00 92.50 113 GLU A N 1
ATOM 811 C CA . GLU A 1 113 ? -13.124 10.589 10.779 1.00 92.50 113 GLU A CA 1
ATOM 812 C C . GLU A 1 113 ? -12.291 9.314 10.990 1.00 92.50 113 GLU A C 1
ATOM 814 O O . GLU A 1 113 ? -11.063 9.369 11.045 1.00 92.50 113 GLU A O 1
ATOM 819 N N . GLN A 1 114 ? -12.939 8.148 11.093 1.00 95.69 114 GLN A N 1
ATOM 820 C CA . GLN A 1 114 ? -12.257 6.890 11.375 1.00 95.69 114 GLN A CA 1
ATOM 821 C C . GLN A 1 114 ? -11.682 6.279 10.087 1.00 95.69 114 GLN A C 1
ATOM 823 O O . GLN A 1 114 ? -12.454 6.020 9.156 1.00 95.69 114 GLN A O 1
ATOM 828 N N . PRO A 1 115 ? -10.367 5.993 10.015 1.00 97.88 115 PRO A N 1
ATOM 829 C CA . PRO A 1 115 ? -9.813 5.220 8.912 1.00 97.88 115 PRO A CA 1
ATOM 830 C C . PRO A 1 115 ? -10.360 3.788 8.977 1.00 97.88 115 PRO A C 1
ATOM 832 O O . PRO A 1 115 ? -10.335 3.150 10.026 1.00 97.88 115 PRO A O 1
ATOM 835 N N . VAL A 1 116 ? -10.872 3.277 7.859 1.00 98.38 116 VAL A N 1
ATOM 836 C CA . VAL A 1 116 ? -11.459 1.925 7.765 1.00 98.38 116 VAL A CA 1
ATOM 837 C C . VAL A 1 116 ? -10.702 1.000 6.818 1.00 98.38 116 VAL A C 1
ATOM 839 O O . VAL A 1 116 ? -10.865 -0.217 6.883 1.00 98.38 116 VAL A O 1
ATOM 842 N N . GLY A 1 117 ? -9.840 1.561 5.976 1.00 98.44 117 GLY A N 1
ATOM 843 C CA . GLY A 1 117 ? -8.918 0.788 5.164 1.00 98.44 117 GLY A CA 1
ATOM 844 C C . GLY A 1 117 ? -7.934 1.665 4.410 1.00 98.44 117 GLY A C 1
ATOM 845 O O . GLY A 1 117 ? -8.071 2.886 4.375 1.00 98.44 117 GLY A O 1
ATOM 846 N N . VAL A 1 118 ? -6.930 1.042 3.808 1.00 98.62 118 VAL A N 1
ATOM 847 C CA . VAL A 1 118 ? -5.959 1.706 2.936 1.00 98.62 118 VAL A CA 1
ATOM 848 C C . VAL A 1 118 ? -5.629 0.805 1.757 1.00 98.62 118 VAL A C 1
ATOM 850 O O . VAL A 1 118 ? -5.537 -0.410 1.906 1.00 98.62 118 VAL A O 1
ATOM 853 N N . ALA A 1 119 ? -5.450 1.400 0.585 1.00 98.25 119 ALA A N 1
ATOM 854 C CA . ALA A 1 119 ? -4.941 0.724 -0.598 1.00 98.25 119 ALA A CA 1
ATOM 855 C C . ALA A 1 119 ? -3.636 1.372 -1.061 1.00 98.25 119 ALA A C 1
ATOM 857 O O . ALA A 1 119 ? -3.499 2.596 -1.013 1.00 98.25 119 ALA A O 1
ATOM 858 N N . PHE A 1 120 ? -2.722 0.545 -1.559 1.00 97.81 120 PHE A N 1
ATOM 859 C CA . PHE A 1 120 ? -1.445 0.950 -2.141 1.00 97.81 120 PHE A CA 1
ATOM 860 C C . PHE A 1 120 ? -1.379 0.506 -3.598 1.00 97.81 120 PHE A C 1
ATOM 862 O O . PHE A 1 120 ? -1.827 -0.595 -3.932 1.00 97.81 120 PHE A O 1
ATOM 869 N N . TRP A 1 121 ? -0.799 1.326 -4.470 1.00 97.62 121 TRP A N 1
ATOM 870 C CA . TRP A 1 121 ? -0.600 0.952 -5.870 1.00 97.62 121 TRP A CA 1
ATOM 871 C C . TRP A 1 121 ? 0.770 1.366 -6.396 1.00 97.62 121 TRP A C 1
ATOM 873 O O . TRP A 1 121 ? 1.360 2.337 -5.937 1.00 97.62 121 TRP A O 1
ATOM 883 N N . ALA A 1 122 ? 1.244 0.655 -7.412 1.00 96.94 122 ALA A N 1
ATOM 884 C CA . ALA A 1 122 ? 2.353 1.051 -8.266 1.00 96.94 122 ALA A CA 1
ATOM 885 C C . ALA A 1 122 ? 1.821 1.652 -9.577 1.00 96.94 122 ALA A C 1
ATOM 887 O O . ALA A 1 122 ? 0.714 1.326 -10.015 1.00 96.94 122 ALA A O 1
ATOM 888 N N . LEU A 1 123 ? 2.620 2.510 -10.208 1.00 97.19 123 LEU A N 1
ATOM 889 C CA . LEU A 1 123 ? 2.476 2.904 -11.603 1.00 97.19 123 LEU A CA 1
ATOM 890 C C . LEU A 1 123 ? 3.601 2.209 -12.362 1.00 97.19 123 LEU A C 1
ATOM 892 O O . LEU A 1 123 ? 4.747 2.655 -12.376 1.00 97.19 123 LEU A O 1
ATOM 896 N N . ALA A 1 124 ? 3.268 1.051 -12.909 1.00 97.06 124 ALA A N 1
ATOM 897 C CA . ALA A 1 124 ? 4.221 0.110 -13.460 1.00 97.06 124 ALA A CA 1
ATOM 898 C C . ALA A 1 124 ? 4.286 0.204 -14.989 1.00 97.06 124 ALA A C 1
ATOM 900 O O . ALA A 1 124 ? 3.306 0.559 -15.655 1.00 97.06 124 ALA A O 1
ATOM 901 N N . ASP A 1 125 ? 5.437 -0.137 -15.557 1.00 98.12 125 ASP A N 1
ATOM 902 C CA . ASP A 1 125 ? 5.508 -0.546 -16.957 1.00 98.12 125 ASP A CA 1
ATOM 903 C C . ASP A 1 125 ? 4.851 -1.926 -17.159 1.00 98.12 125 ASP A C 1
ATOM 905 O O . ASP A 1 125 ? 4.394 -2.571 -16.212 1.00 98.12 125 ASP A O 1
ATOM 909 N N . GLU A 1 126 ? 4.766 -2.392 -18.404 1.00 97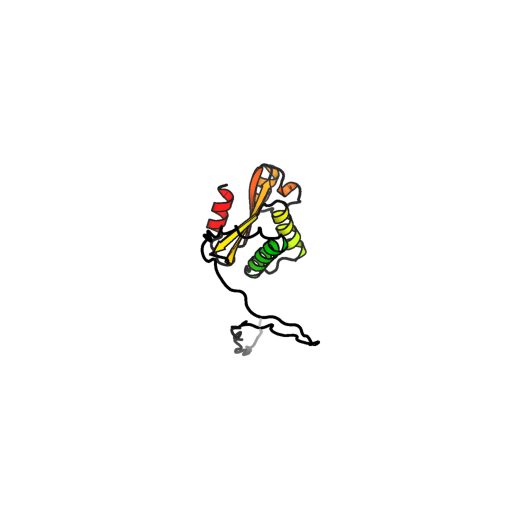.50 126 GLU A N 1
ATOM 910 C CA . GLU A 1 126 ? 4.099 -3.658 -18.723 1.00 97.50 126 GLU A CA 1
ATOM 911 C C . GLU A 1 126 ? 4.786 -4.884 -18.088 1.00 97.50 126 GLU A C 1
ATOM 913 O O . GLU A 1 126 ? 4.113 -5.847 -17.714 1.00 97.50 126 GLU A O 1
ATOM 918 N N . ILE A 1 127 ? 6.115 -4.863 -17.947 1.00 96.88 127 ILE A N 1
ATOM 919 C CA . ILE A 1 127 ? 6.893 -5.989 -17.414 1.00 96.88 127 ILE A CA 1
ATOM 920 C C . ILE A 1 127 ? 6.652 -6.106 -15.910 1.00 96.88 127 ILE A C 1
ATOM 922 O O . ILE A 1 127 ? 6.320 -7.183 -15.408 1.00 96.88 127 ILE A O 1
ATOM 926 N N . VAL A 1 128 ? 6.776 -4.987 -15.197 1.00 97.62 128 VAL A N 1
ATOM 927 C CA . VAL A 1 128 ? 6.516 -4.906 -13.760 1.00 97.62 128 VAL A CA 1
ATOM 928 C C . VAL A 1 128 ? 5.039 -5.184 -13.477 1.00 97.62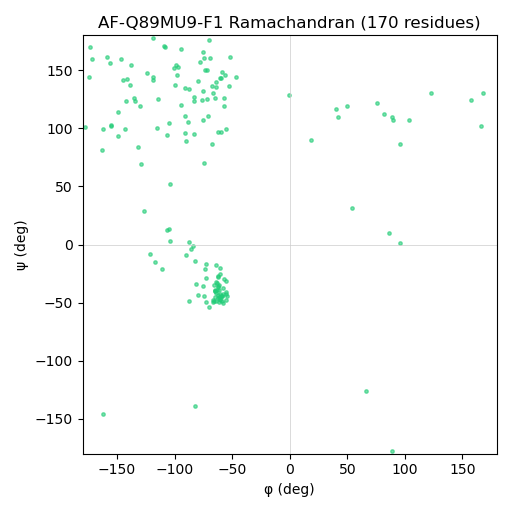 128 VAL A C 1
ATOM 930 O O . VAL A 1 128 ? 4.729 -5.936 -12.556 1.00 97.62 128 VAL A O 1
ATOM 933 N N . ALA A 1 129 ? 4.117 -4.677 -14.303 1.00 97.00 129 ALA A N 1
ATOM 934 C CA . ALA A 1 129 ? 2.689 -4.934 -14.143 1.00 97.00 129 ALA A CA 1
ATOM 935 C C . ALA A 1 129 ? 2.348 -6.429 -14.227 1.00 97.00 129 ALA A C 1
ATOM 937 O O . ALA A 1 129 ? 1.629 -6.933 -13.368 1.00 97.00 129 ALA A O 1
ATOM 938 N N . LYS A 1 130 ? 2.914 -7.159 -15.200 1.00 96.94 130 LYS A N 1
ATOM 939 C CA . LYS A 1 130 ? 2.724 -8.616 -15.323 1.00 96.94 130 LYS A CA 1
ATOM 940 C C . LYS A 1 130 ? 3.254 -9.384 -14.112 1.00 96.94 130 LYS A C 1
ATOM 942 O O . LYS A 1 130 ? 2.642 -10.370 -13.711 1.00 96.94 130 LYS A O 1
ATOM 947 N N . ARG A 1 131 ? 4.370 -8.944 -13.519 1.00 96.56 131 ARG A N 1
ATOM 948 C CA . ARG A 1 131 ? 4.907 -9.533 -12.279 1.00 96.56 131 ARG A CA 1
ATOM 949 C C . ARG A 1 131 ? 3.973 -9.318 -11.094 1.00 96.56 131 ARG A C 1
ATOM 951 O O . ARG A 1 131 ? 3.684 -10.279 -10.384 1.00 96.56 131 ARG A O 1
ATOM 958 N N . ILE A 1 132 ? 3.445 -8.105 -10.939 1.00 96.06 132 ILE A N 1
ATOM 959 C CA . ILE A 1 132 ? 2.460 -7.797 -9.894 1.00 96.06 132 ILE A CA 1
ATOM 960 C C . ILE A 1 132 ? 1.203 -8.657 -10.075 1.00 96.06 132 ILE A C 1
ATOM 962 O O . ILE A 1 132 ? 0.735 -9.261 -9.112 1.00 96.06 132 ILE A O 1
ATOM 966 N N . ASP A 1 133 ? 0.698 -8.778 -11.307 1.00 94.00 133 ASP A N 1
ATOM 967 C CA . ASP A 1 133 ? -0.476 -9.602 -11.631 1.00 94.00 133 ASP A CA 1
ATOM 968 C C . ASP A 1 133 ? -0.234 -11.101 -11.342 1.00 94.00 133 ASP A C 1
ATOM 970 O O . ASP A 1 133 ? -1.170 -11.835 -11.026 1.00 94.00 133 ASP A O 1
ATOM 974 N N . ALA A 1 134 ? 1.024 -11.552 -11.388 1.00 94.88 134 ALA A N 1
ATOM 975 C CA . ALA A 1 134 ? 1.448 -12.899 -11.001 1.00 94.88 134 ALA A CA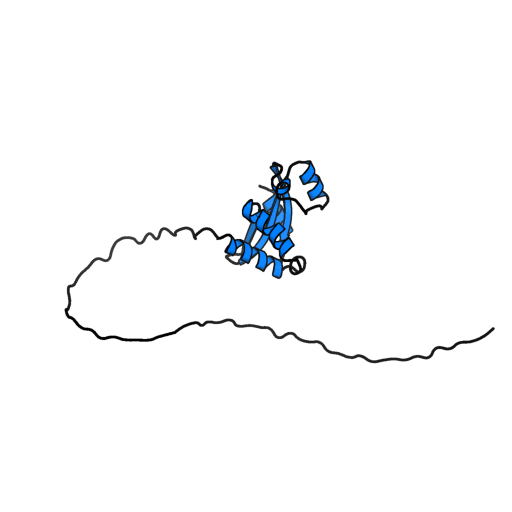 1
ATOM 976 C C . ALA A 1 134 ? 1.695 -13.073 -9.485 1.00 94.88 134 ALA A C 1
ATOM 978 O O . ALA A 1 134 ? 2.022 -14.176 -9.043 1.00 94.88 134 ALA A O 1
ATOM 979 N N . GLY A 1 135 ? 1.532 -12.015 -8.684 1.00 92.25 135 GLY A N 1
ATOM 980 C CA . GLY A 1 135 ? 1.684 -12.027 -7.226 1.00 92.25 135 GLY A CA 1
ATOM 981 C C . GLY A 1 135 ? 3.054 -11.580 -6.705 1.00 92.25 135 GLY A C 1
ATOM 982 O O . GLY A 1 135 ? 3.255 -11.562 -5.490 1.00 92.25 135 GLY A O 1
ATOM 983 N N . ASP A 1 136 ? 3.988 -11.191 -7.578 1.00 92.69 136 ASP A N 1
ATOM 984 C CA . ASP A 1 136 ? 5.262 -10.600 -7.161 1.00 92.69 136 ASP A CA 1
ATOM 985 C C . ASP A 1 136 ? 5.094 -9.099 -6.894 1.00 92.69 136 ASP A C 1
ATOM 987 O O . ASP A 1 136 ? 5.144 -8.259 -7.794 1.00 92.69 136 ASP A O 1
ATOM 991 N N . VAL A 1 137 ? 4.863 -8.778 -5.623 1.00 90.12 137 VAL A N 1
ATOM 992 C CA . VAL A 1 137 ? 4.554 -7.424 -5.144 1.00 90.12 137 VAL A CA 1
ATOM 993 C C . VAL A 1 137 ? 5.731 -6.741 -4.441 1.00 90.12 137 VAL A C 1
ATOM 995 O O . VAL A 1 137 ? 5.583 -5.621 -3.947 1.00 90.12 137 VAL A O 1
ATOM 998 N N . ARG A 1 138 ? 6.912 -7.377 -4.379 1.00 90.06 138 ARG A N 1
ATOM 999 C CA . ARG A 1 138 ? 8.097 -6.777 -3.748 1.00 90.06 138 ARG A CA 1
ATOM 1000 C C . ARG A 1 138 ? 8.901 -5.989 -4.777 1.00 90.06 138 ARG A C 1
ATOM 1002 O O . ARG A 1 138 ? 9.809 -6.505 -5.418 1.00 90.06 138 ARG A O 1
ATOM 1009 N N . LEU A 1 139 ? 8.550 -4.715 -4.904 1.00 91.19 139 LEU A N 1
ATOM 1010 C CA . LEU A 1 139 ? 9.128 -3.804 -5.886 1.00 91.19 139 LEU A CA 1
ATOM 1011 C C . LEU A 1 139 ? 10.227 -2.931 -5.276 1.00 91.19 139 LEU A C 1
ATOM 1013 O O . LEU A 1 139 ? 10.139 -2.492 -4.126 1.00 91.19 139 LEU A O 1
ATOM 1017 N N . SER A 1 140 ? 11.238 -2.627 -6.082 1.00 92.69 140 SER A N 1
ATOM 1018 C CA . SER A 1 140 ? 12.170 -1.529 -5.847 1.00 92.69 140 SER A CA 1
ATOM 1019 C C . SER A 1 140 ? 11.488 -0.163 -6.022 1.00 92.69 140 SER A C 1
ATOM 1021 O O . SER A 1 140 ? 10.472 -0.050 -6.719 1.00 92.69 140 SER A O 1
ATOM 1023 N N . PRO A 1 141 ? 12.071 0.921 -5.473 1.00 92.38 141 PRO A N 1
ATOM 1024 C CA . PRO A 1 141 ? 11.546 2.269 -5.673 1.00 92.38 141 PRO A CA 1
ATOM 1025 C C . PRO A 1 141 ? 11.441 2.697 -7.142 1.00 92.38 141 PRO A C 1
ATOM 1027 O O . PRO A 1 141 ? 10.589 3.514 -7.481 1.00 92.38 141 PRO A O 1
ATOM 1030 N N . ALA A 1 142 ? 12.309 2.174 -8.014 1.00 95.44 142 ALA A N 1
ATOM 1031 C CA . ALA A 1 142 ? 12.264 2.455 -9.446 1.00 95.44 142 ALA A CA 1
ATOM 1032 C C . ALA A 1 142 ? 11.101 1.719 -10.128 1.00 95.44 142 ALA A C 1
ATOM 1034 O O . ALA A 1 142 ? 10.360 2.326 -10.895 1.00 95.44 142 ALA A O 1
ATOM 1035 N N . GLU A 1 143 ? 10.898 0.440 -9.800 1.00 96.00 143 GLU A N 1
ATOM 1036 C CA . GLU A 1 143 ? 9.808 -0.374 -10.354 1.00 96.00 143 GLU A CA 1
ATOM 1037 C C . GLU A 1 143 ? 8.427 0.181 -9.986 1.00 96.00 143 GLU A C 1
ATOM 1039 O O . GLU A 1 143 ? 7.523 0.178 -10.820 1.00 96.00 143 GLU A O 1
ATOM 1044 N N . TRP A 1 144 ? 8.275 0.730 -8.777 1.00 95.94 144 TRP A N 1
ATOM 1045 C CA . TRP A 1 144 ? 7.013 1.288 -8.277 1.00 95.94 144 TRP A CA 1
ATOM 1046 C C . TRP A 1 144 ? 6.460 2.457 -9.117 1.00 95.94 144 TRP A C 1
ATOM 1048 O O . TRP A 1 144 ? 5.250 2.703 -9.121 1.00 95.94 144 TRP A O 1
ATOM 1058 N N . LYS A 1 145 ? 7.346 3.169 -9.826 1.00 96.75 145 LYS A N 1
ATOM 1059 C CA . LYS A 1 145 ? 7.042 4.320 -10.696 1.00 96.75 145 LYS A CA 1
ATOM 1060 C C . LYS A 1 145 ? 7.596 4.149 -12.118 1.00 96.75 145 LYS A C 1
ATOM 1062 O O . LYS A 1 145 ? 7.965 5.126 -12.767 1.00 96.75 145 LYS A O 1
ATOM 1067 N N . SER A 1 146 ? 7.721 2.904 -12.572 1.00 97.19 146 SER A N 1
ATOM 1068 C CA . SER A 1 146 ? 8.338 2.552 -13.858 1.00 97.19 146 SER A CA 1
ATOM 1069 C C . SER A 1 146 ? 7.487 2.905 -15.082 1.00 97.19 146 SER A C 1
ATOM 1071 O O . SER A 1 146 ? 8.017 2.981 -16.187 1.00 97.19 146 SER A O 1
ATOM 1073 N N . GLY A 1 147 ? 6.187 3.156 -14.914 1.00 96.69 147 GLY A N 1
ATOM 1074 C CA . GLY A 1 147 ? 5.297 3.439 -16.036 1.00 96.69 147 GLY A CA 1
ATOM 1075 C C . GLY A 1 147 ? 3.994 4.106 -15.625 1.00 96.69 147 GLY A C 1
ATOM 1076 O O . GLY A 1 147 ? 3.957 4.928 -14.716 1.00 96.69 147 GLY A O 1
ATOM 1077 N N . THR A 1 148 ? 2.916 3.776 -16.333 1.00 96.00 148 THR A N 1
ATOM 1078 C CA . THR A 1 148 ? 1.588 4.389 -16.159 1.00 96.00 148 THR A CA 1
ATOM 1079 C C . THR A 1 148 ? 0.501 3.375 -15.812 1.00 96.00 148 THR A C 1
ATOM 1081 O O . THR A 1 148 ? -0.615 3.767 -15.471 1.00 96.00 148 THR A O 1
ATOM 1084 N N . SER A 1 149 ? 0.803 2.073 -15.859 1.00 95.06 149 SER A N 1
ATOM 1085 C CA . SER A 1 149 ? -0.172 1.031 -15.545 1.00 95.06 149 SER A CA 1
ATOM 1086 C C . SER A 1 149 ? -0.375 0.958 -14.041 1.00 95.06 149 SER A C 1
ATOM 1088 O O . SER A 1 149 ? 0.485 0.464 -13.310 1.00 95.06 149 SER A O 1
ATOM 1090 N N . ARG A 1 150 ? -1.529 1.429 -13.563 1.00 95.88 150 ARG A N 1
ATOM 1091 C CA . ARG A 1 150 ? -1.885 1.300 -12.151 1.00 95.88 150 ARG A CA 1
ATOM 1092 C C . ARG A 1 150 ? -2.064 -0.172 -11.785 1.00 95.88 150 ARG A C 1
ATOM 1094 O O . ARG A 1 150 ? -2.851 -0.891 -12.408 1.00 95.88 150 ARG A O 1
ATOM 1101 N N . ARG A 1 151 ? -1.349 -0.610 -10.749 1.00 96.56 151 ARG A N 1
ATOM 1102 C CA . ARG A 1 151 ? -1.432 -1.964 -10.197 1.00 96.56 151 ARG A CA 1
ATOM 1103 C C . ARG A 1 151 ? -1.496 -1.929 -8.687 1.00 96.56 151 ARG A C 1
ATOM 1105 O O . ARG A 1 151 ? -0.659 -1.307 -8.045 1.00 96.56 151 ARG A O 1
ATOM 1112 N N . ILE A 1 152 ? -2.515 -2.570 -8.128 1.00 96.38 152 ILE A N 1
ATOM 1113 C CA . ILE A 1 152 ? -2.728 -2.591 -6.682 1.00 96.38 152 ILE A CA 1
ATOM 1114 C C . ILE A 1 152 ? -1.728 -3.562 -6.063 1.00 96.38 152 ILE A C 1
ATOM 1116 O O . ILE A 1 152 ? -1.686 -4.727 -6.445 1.00 96.38 152 ILE A O 1
ATOM 1120 N N . ILE A 1 153 ? -0.948 -3.062 -5.110 1.00 96.00 153 ILE A N 1
ATOM 1121 C CA . ILE A 1 153 ? 0.087 -3.819 -4.402 1.00 96.00 153 ILE A CA 1
ATOM 1122 C C . ILE A 1 153 ? -0.520 -4.5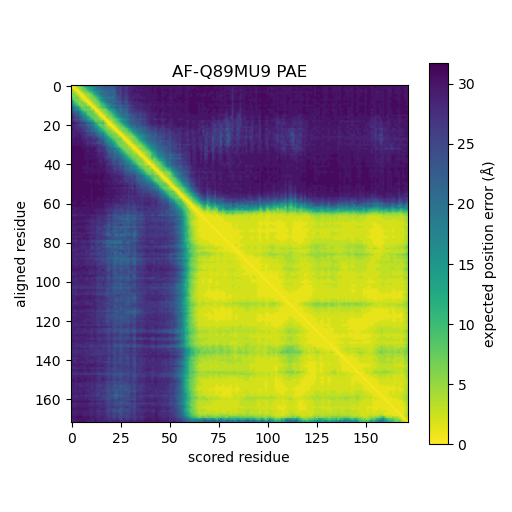25 -3.198 1.00 96.00 153 ILE A C 1
ATOM 1124 O O . ILE A 1 153 ? -0.339 -5.725 -3.019 1.00 96.00 153 ILE A O 1
ATOM 1128 N N . ASP A 1 154 ? -1.285 -3.790 -2.393 1.00 96.00 154 ASP A N 1
ATOM 1129 C CA . ASP A 1 154 ? -1.939 -4.343 -1.215 1.00 96.00 154 ASP A CA 1
ATOM 1130 C C . ASP A 1 154 ? -3.160 -3.504 -0.824 1.00 96.00 154 ASP A C 1
ATOM 1132 O O . ASP A 1 154 ? -3.264 -2.320 -1.167 1.00 96.00 154 ASP A O 1
ATOM 1136 N N . VAL A 1 155 ? -4.099 -4.138 -0.123 1.00 97.50 155 VAL A N 1
ATOM 1137 C CA . VAL A 1 155 ? -5.267 -3.478 0.467 1.00 97.50 155 VAL A CA 1
ATOM 1138 C C . VAL A 1 155 ? -5.424 -3.979 1.895 1.00 97.50 155 VAL A C 1
ATOM 1140 O O . VAL A 1 155 ? -5.568 -5.172 2.150 1.00 97.50 155 VAL A O 1
ATOM 1143 N N . VAL A 1 156 ? -5.427 -3.047 2.839 1.00 98.19 156 VAL A N 1
ATOM 1144 C CA . VAL A 1 156 ? -5.629 -3.312 4.259 1.00 98.19 156 VAL A CA 1
ATOM 1145 C C . VAL A 1 156 ? -7.045 -2.876 4.608 1.00 98.19 156 VAL A C 1
ATOM 1147 O O . VAL A 1 156 ? -7.312 -1.684 4.718 1.00 98.19 156 VAL A O 1
ATOM 1150 N N . ALA A 1 157 ? -7.952 -3.837 4.775 1.00 97.94 157 ALA A N 1
ATOM 1151 C CA . ALA A 1 157 ? -9.363 -3.594 5.082 1.00 97.94 157 ALA A CA 1
ATOM 1152 C C . ALA A 1 157 ? -9.808 -4.428 6.304 1.00 97.94 157 ALA A C 1
ATOM 1154 O O . ALA A 1 157 ? -10.564 -5.392 6.160 1.00 97.94 157 ALA A O 1
ATOM 1155 N N . PRO A 1 158 ? -9.322 -4.105 7.520 1.00 97.88 158 PRO A N 1
ATOM 1156 C CA . PRO A 1 158 ? -9.513 -4.935 8.716 1.00 97.88 158 PRO A CA 1
ATOM 1157 C C . PRO A 1 158 ? -10.980 -5.067 9.152 1.00 97.88 158 PRO A C 1
ATOM 1159 O O . PRO A 1 158 ? -11.321 -5.986 9.890 1.00 97.88 158 PRO A O 1
ATOM 1162 N N . PHE A 1 159 ? -11.854 -4.178 8.673 1.00 96.81 159 PHE A N 1
ATOM 1163 C CA . PHE A 1 159 ? -13.285 -4.161 8.986 1.00 96.81 159 PHE A CA 1
ATOM 1164 C C . PHE A 1 159 ? -14.166 -4.634 7.812 1.00 96.81 159 PHE A C 1
ATOM 1166 O O . PHE A 1 159 ? -15.383 -4.457 7.846 1.00 96.81 159 PHE A O 1
ATOM 1173 N N . GLY A 1 160 ? -13.565 -5.228 6.773 1.00 95.94 160 GLY A N 1
ATOM 1174 C CA . GLY A 1 160 ? -14.243 -5.620 5.533 1.00 95.94 160 GLY A CA 1
ATOM 1175 C C . GLY A 1 160 ? -14.275 -4.510 4.472 1.00 95.94 160 GLY A C 1
ATOM 1176 O O . GLY A 1 160 ? -13.711 -3.435 4.656 1.00 95.94 160 GLY A O 1
ATOM 1177 N N . GLY A 1 161 ? -14.920 -4.783 3.330 1.00 96.06 161 GLY A N 1
ATOM 1178 C CA . GLY A 1 161 ? -15.044 -3.825 2.216 1.00 96.06 161 GLY A CA 1
ATOM 1179 C C . GLY A 1 161 ? -13.878 -3.817 1.216 1.00 96.06 161 GLY A C 1
ATOM 1180 O O . GLY A 1 161 ? -13.825 -2.956 0.343 1.00 96.06 161 GLY A O 1
ATOM 1181 N N . GLU A 1 162 ? -12.958 -4.783 1.293 1.00 96.44 162 GLU A N 1
ATOM 1182 C CA . GLU A 1 162 ? -11.755 -4.826 0.446 1.00 96.44 162 GLU A CA 1
ATOM 1183 C C . GLU A 1 162 ? -12.063 -4.768 -1.061 1.00 96.44 162 GLU A C 1
ATOM 1185 O O . GLU A 1 162 ? -11.427 -4.015 -1.796 1.00 96.44 162 GLU A O 1
ATOM 1190 N N . ALA A 1 163 ? -13.056 -5.534 -1.528 1.00 96.56 163 ALA A N 1
ATOM 1191 C CA . ALA A 1 163 ? -13.426 -5.584 -2.943 1.00 96.56 163 ALA A CA 1
ATOM 1192 C C . ALA A 1 163 ? -13.928 -4.227 -3.468 1.00 96.56 163 ALA A C 1
ATOM 1194 O O . ALA A 1 163 ? -13.586 -3.828 -4.581 1.00 96.56 163 ALA A O 1
ATOM 1195 N N . GLU A 1 164 ? -14.694 -3.499 -2.652 1.00 96.44 164 GLU A N 1
ATOM 1196 C CA . GLU A 1 164 ? -15.181 -2.161 -2.985 1.00 96.44 164 GLU A CA 1
ATOM 1197 C C . GLU A 1 164 ? -14.016 -1.166 -3.072 1.00 96.44 164 GLU A C 1
ATOM 1199 O O . GLU A 1 164 ? -13.867 -0.471 -4.077 1.00 96.44 164 GLU A O 1
ATOM 1204 N N . MET A 1 165 ? -13.143 -1.151 -2.056 1.00 96.75 165 MET A N 1
ATOM 1205 C CA . MET A 1 165 ? -11.952 -0.293 -2.026 1.00 96.75 165 MET A CA 1
ATOM 1206 C C . MET A 1 165 ? -11.044 -0.549 -3.234 1.00 96.75 165 MET A C 1
ATOM 1208 O O . MET A 1 165 ? -10.568 0.391 -3.872 1.00 96.75 165 MET A O 1
ATOM 1212 N N . ARG A 1 166 ? -10.843 -1.824 -3.585 1.00 96.12 166 ARG A N 1
ATOM 1213 C CA . ARG A 1 166 ? -10.073 -2.244 -4.759 1.00 96.12 166 ARG A CA 1
ATOM 1214 C C . ARG A 1 166 ? -10.691 -1.702 -6.049 1.00 96.12 166 ARG A C 1
ATOM 1216 O O . ARG A 1 166 ? -9.979 -1.107 -6.853 1.00 96.12 166 ARG A O 1
ATOM 1223 N N . GLY A 1 167 ? -12.011 -1.829 -6.206 1.00 95.69 167 GLY A N 1
ATOM 1224 C CA . GLY A 1 167 ? -12.744 -1.282 -7.350 1.00 95.69 167 GLY A CA 1
ATOM 1225 C C . GLY A 1 167 ? -12.589 0.235 -7.491 1.00 95.69 167 GLY A C 1
ATOM 1226 O O . GLY A 1 167 ? -12.304 0.721 -8.583 1.00 95.69 167 GLY A O 1
ATOM 1227 N N . GLN A 1 168 ? -12.686 0.982 -6.387 1.00 94.31 168 GLN A N 1
ATOM 1228 C CA . GLN A 1 168 ? -12.526 2.443 -6.394 1.00 94.31 168 GLN A CA 1
ATOM 1229 C C . GLN A 1 168 ? -11.113 2.896 -6.803 1.00 94.31 168 GLN A C 1
ATOM 1231 O O . GLN A 1 168 ? -10.960 3.954 -7.408 1.00 94.31 168 GLN A O 1
ATOM 1236 N N . VAL A 1 169 ? -10.075 2.118 -6.482 1.00 92.94 169 VAL A N 1
ATOM 1237 C CA . VAL A 1 169 ? -8.675 2.457 -6.811 1.00 92.94 169 VAL A CA 1
ATOM 1238 C C . VAL A 1 169 ? -8.326 2.091 -8.248 1.00 92.94 169 VAL A C 1
ATOM 1240 O O . VAL A 1 169 ? -7.545 2.799 -8.881 1.00 92.94 169 VAL A O 1
ATOM 1243 N N . SER A 1 170 ? -8.905 1.011 -8.773 1.00 86.19 170 SER A N 1
ATOM 1244 C CA . SER A 1 170 ? -8.713 0.584 -10.163 1.00 86.19 170 SER A CA 1
ATOM 1245 C C . SER A 1 170 ? -9.441 1.463 -11.186 1.00 86.19 170 SER A C 1
ATOM 1247 O O . SER A 1 170 ? -9.073 1.436 -12.355 1.00 86.19 170 SER A O 1
ATOM 1249 N N . ALA A 1 171 ? -10.468 2.210 -10.772 1.00 74.00 171 ALA A N 1
ATOM 1250 C CA . ALA A 1 171 ? -11.343 2.977 -11.664 1.00 74.00 171 ALA A CA 1
ATOM 1251 C C . ALA A 1 171 ? -10.863 4.407 -11.995 1.00 74.00 171 ALA A C 1
ATOM 1253 O O . ALA A 1 171 ? -11.570 5.126 -12.700 1.00 74.00 171 ALA A O 1
ATOM 1254 N N . GLY A 1 172 ? -9.701 4.838 -11.500 1.00 58.28 172 GLY A N 1
ATOM 1255 C CA . GLY A 1 172 ? -9.130 6.164 -11.783 1.00 58.28 172 GLY A CA 1
ATOM 1256 C C . GLY A 1 172 ? -7.649 6.103 -12.082 1.00 58.28 172 GLY A C 1
ATOM 1257 O O . GLY A 1 172 ? -7.044 7.190 -12.152 1.00 58.28 172 GLY A O 1
#